Protein AF-A0A935XFB8-F1 (afdb_monomer_lite)

Sequence (70 aa):
MVGVEPSGAAKLTKARAAGEPVVLPHTGSIADGLLAVRIGTTTFAHHQRFVDDVATVDDADMVRAMRLLL

Foldseek 3Di:
DEAEDAPQLPQLVVCVVVVHWDFAPAGDEPPPVRGHRTDDRVVSVVCVVPHDYYYHDHNVVVVVVVVVVD

Secondary structure (DSSP, 8-state):
-EEEEEGGG-HHHHHHHHTS-PBPS----S-GGG--SB--HHHHHHHHHH--EEEEE-HHHHHHHHHH--

pLDDT: mean 97.66, std 2.07, range [82.06, 98.69]

Structure (mmCIF, N/CA/C/O backbone):
data_AF-A0A935XFB8-F1
#
_entry.id   AF-A0A935XFB8-F1
#
loop_
_atom_site.group_PDB
_atom_site.id
_atom_site.type_symbol
_atom_site.label_atom_id
_atom_site.label_alt_id
_atom_site.label_comp_id
_atom_site.label_asym_id
_atom_site.label_entity_id
_atom_site.label_seq_id
_atom_site.pdbx_PDB_ins_code
_atom_site.Cartn_x
_atom_site.Cartn_y
_atom_site.Cartn_z
_atom_site.occupancy
_atom_site.B_iso_or_equiv
_atom_site.auth_seq_id
_atom_site.auth_comp_id
_atom_site.auth_asym_id
_atom_site.auth_atom_id
_atom_site.pdbx_PDB_model_num
ATOM 1 N N . MET A 1 1 ? -14.191 -2.529 -5.384 1.00 92.56 1 MET A N 1
ATOM 2 C CA . MET A 1 1 ? -12.954 -1.732 -5.507 1.00 92.56 1 MET A CA 1
ATOM 3 C C . MET A 1 1 ? -11.786 -2.535 -4.961 1.00 92.56 1 MET A C 1
ATOM 5 O O . MET A 1 1 ? -11.899 -3.058 -3.860 1.00 92.56 1 MET A O 1
ATOM 9 N N . VAL A 1 2 ? -10.688 -2.623 -5.716 1.00 97.69 2 VAL A N 1
ATOM 10 C CA . VAL A 1 2 ? -9.456 -3.308 -5.292 1.00 97.69 2 VAL A CA 1
ATOM 11 C C . VAL A 1 2 ? -8.365 -2.264 -5.071 1.00 97.69 2 VAL A C 1
ATOM 13 O O . VAL A 1 2 ? -8.097 -1.459 -5.961 1.00 97.69 2 VAL A O 1
ATOM 16 N N . GLY A 1 3 ? -7.774 -2.249 -3.877 1.00 97.19 3 GLY A N 1
ATOM 17 C CA . G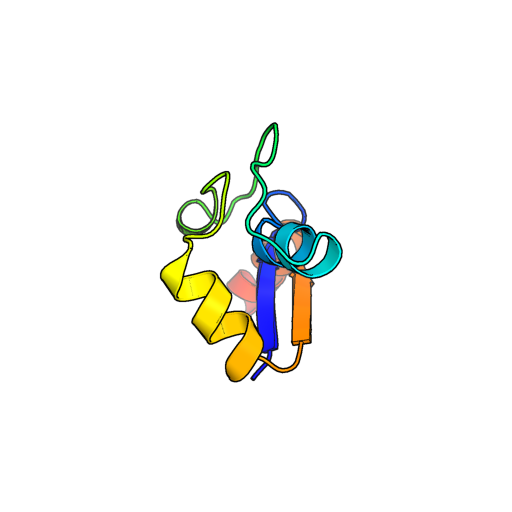LY A 1 3 ? -6.570 -1.470 -3.598 1.00 97.19 3 GLY A CA 1
ATOM 18 C C . GLY A 1 3 ? -5.340 -2.176 -4.161 1.00 97.19 3 GLY A C 1
ATOM 19 O O . GLY A 1 3 ? -5.272 -3.401 -4.136 1.00 97.19 3 GLY A O 1
ATOM 20 N N . VAL A 1 4 ? -4.362 -1.421 -4.653 1.00 98.00 4 VAL A N 1
ATOM 21 C CA . VAL A 1 4 ? -3.092 -1.981 -5.129 1.00 98.00 4 VAL A CA 1
ATOM 22 C C . VAL A 1 4 ? -1.950 -1.246 -4.450 1.00 98.00 4 VAL A C 1
ATOM 24 O O . VAL A 1 4 ? -1.949 -0.016 -4.392 1.00 98.00 4 VAL A O 1
ATOM 27 N N . GLU A 1 5 ? -0.987 -1.990 -3.922 1.00 98.06 5 GLU A N 1
ATOM 28 C CA . GLU A 1 5 ? 0.224 -1.426 -3.332 1.00 98.06 5 GLU A CA 1
ATOM 29 C C . GLU A 1 5 ? 1.477 -2.217 -3.735 1.00 98.06 5 GLU A C 1
ATOM 31 O O . GLU A 1 5 ? 1.377 -3.390 -4.101 1.00 98.06 5 GLU A O 1
ATOM 36 N N . PRO A 1 6 ? 2.674 -1.608 -3.692 1.00 98.50 6 PRO A N 1
ATOM 37 C CA . PRO A 1 6 ? 3.906 -2.333 -3.957 1.00 98.50 6 PRO A CA 1
ATOM 38 C C . PRO A 1 6 ? 4.157 -3.384 -2.877 1.00 98.50 6 PRO A C 1
ATOM 40 O O . PRO A 1 6 ? 3.974 -3.106 -1.688 1.00 98.50 6 PRO A O 1
ATOM 43 N N . SER A 1 7 ? 4.645 -4.560 -3.262 1.00 98.25 7 SER A N 1
ATOM 44 C CA . SER A 1 7 ? 4.996 -5.640 -2.329 1.00 98.25 7 SER A CA 1
ATOM 45 C C . SER A 1 7 ? 6.008 -5.188 -1.268 1.00 98.25 7 SER A C 1
ATOM 47 O O . SER A 1 7 ? 5.863 -5.516 -0.089 1.00 98.25 7 SER A O 1
ATOM 49 N N . GLY A 1 8 ? 6.970 -4.343 -1.650 1.00 98.06 8 GLY A N 1
ATOM 50 C CA . GLY A 1 8 ? 7.949 -3.740 -0.741 1.00 98.06 8 GLY A CA 1
ATOM 51 C C . GLY A 1 8 ? 7.430 -2.574 0.118 1.00 98.06 8 GLY A C 1
ATOM 52 O O . GLY A 1 8 ? 8.174 -2.053 0.946 1.00 98.06 8 GLY A O 1
ATOM 53 N N . ALA A 1 9 ? 6.167 -2.157 -0.024 1.00 98.25 9 ALA A N 1
ATOM 54 C CA . ALA A 1 9 ? 5.546 -1.080 0.762 1.00 98.25 9 ALA A CA 1
ATOM 55 C C . ALA A 1 9 ? 4.092 -1.403 1.177 1.00 98.25 9 ALA A C 1
ATOM 57 O O . ALA A 1 9 ? 3.235 -0.512 1.245 1.00 98.25 9 ALA A O 1
ATOM 58 N N . ALA A 1 10 ? 3.819 -2.683 1.463 1.00 98.19 10 ALA A N 1
ATOM 59 C CA . ALA A 1 10 ? 2.478 -3.255 1.624 1.00 98.19 10 ALA A CA 1
ATOM 60 C C . ALA A 1 10 ? 1.774 -2.938 2.971 1.00 98.19 10 ALA A C 1
ATOM 62 O O . ALA A 1 10 ? 1.397 -3.825 3.747 1.00 98.19 10 ALA A O 1
ATOM 63 N N . LYS A 1 11 ? 1.640 -1.650 3.301 1.00 98.25 11 LYS A N 1
ATOM 64 C CA . LYS A 1 11 ? 1.113 -1.155 4.587 1.00 98.25 11 LYS A CA 1
ATOM 65 C C . LYS A 1 11 ? -0.367 -1.464 4.805 1.00 98.25 11 LYS A C 1
ATOM 67 O O . LYS A 1 11 ? -0.755 -1.751 5.937 1.00 98.25 11 LYS A O 1
ATOM 72 N N . LEU A 1 12 ? -1.198 -1.406 3.762 1.00 98.19 12 LEU A N 1
ATOM 73 C CA . LEU A 1 12 ? -2.631 -1.673 3.887 1.00 98.19 12 LEU A CA 1
ATOM 74 C C . LEU A 1 12 ? -2.884 -3.171 4.076 1.00 98.19 12 LEU A C 1
ATOM 76 O O . LEU A 1 12 ? -3.677 -3.543 4.936 1.00 98.19 12 LEU A O 1
ATOM 80 N N . THR A 1 13 ? -2.176 -4.021 3.335 1.00 98.31 13 THR A N 1
ATOM 81 C CA . THR A 1 13 ? -2.235 -5.483 3.444 1.00 98.31 13 THR A CA 1
ATOM 82 C C . THR A 1 13 ? -1.872 -5.920 4.856 1.00 98.31 13 THR A C 1
ATOM 84 O O . THR A 1 13 ? -2.612 -6.675 5.487 1.00 98.31 13 THR A O 1
ATOM 87 N N . LYS A 1 14 ? -0.766 -5.395 5.406 1.00 98.31 14 LYS A N 1
ATOM 88 C CA . LYS A 1 14 ? -0.354 -5.704 6.782 1.00 98.31 14 LYS A CA 1
ATOM 89 C C . LYS A 1 14 ? -1.343 -5.173 7.819 1.00 98.31 14 LYS A C 1
ATOM 91 O O . LYS A 1 14 ? -1.660 -5.900 8.756 1.00 98.31 14 LYS A O 1
ATOM 96 N N . ALA A 1 15 ? -1.878 -3.965 7.634 1.00 98.50 15 ALA A N 1
ATOM 97 C CA . ALA A 1 15 ? -2.899 -3.419 8.525 1.00 98.50 15 ALA A CA 1
ATOM 98 C C . ALA A 1 15 ? -4.201 -4.236 8.499 1.00 98.50 15 ALA A C 1
ATOM 100 O O . ALA A 1 15 ? -4.789 -4.502 9.542 1.00 98.50 15 ALA A O 1
ATOM 101 N N . ARG A 1 16 ? -4.637 -4.697 7.321 1.00 97.75 16 ARG A N 1
ATOM 102 C CA . ARG A 1 16 ? -5.808 -5.574 7.186 1.00 97.75 16 ARG A CA 1
ATOM 103 C C . ARG A 1 16 ? -5.607 -6.911 7.881 1.00 97.75 16 ARG A C 1
ATOM 105 O O . ARG A 1 16 ? -6.495 -7.338 8.608 1.00 97.75 16 ARG A O 1
ATOM 112 N N . ALA A 1 17 ? -4.443 -7.534 7.698 1.00 97.81 17 ALA A N 1
ATOM 113 C CA . ALA A 1 17 ? -4.110 -8.788 8.368 1.00 97.81 17 ALA A CA 1
ATOM 114 C C . ALA A 1 17 ? -4.078 -8.643 9.901 1.00 97.81 17 ALA A C 1
ATOM 116 O O . ALA A 1 17 ? -4.479 -9.561 10.609 1.00 97.81 17 ALA A O 1
ATOM 117 N N . ALA A 1 18 ? -3.629 -7.490 10.408 1.00 98.12 18 ALA A N 1
ATOM 118 C CA . ALA A 1 18 ? -3.616 -7.181 11.837 1.00 98.12 18 ALA A CA 1
ATOM 119 C C . ALA A 1 18 ? -4.977 -6.707 12.385 1.00 98.12 18 ALA A C 1
ATOM 121 O O . ALA A 1 18 ? -5.177 -6.692 13.595 1.00 98.12 18 ALA A O 1
ATOM 122 N N . GLY A 1 19 ? -5.905 -6.292 11.518 1.00 98.06 19 GLY A N 1
ATOM 123 C CA . GLY A 1 19 ? -7.166 -5.655 11.910 1.00 98.06 19 GLY A CA 1
ATOM 124 C C . GLY A 1 19 ? -7.031 -4.189 12.347 1.00 98.06 19 GLY A C 1
ATOM 125 O O . GLY A 1 19 ? -8.036 -3.559 12.673 1.00 98.06 19 GLY A O 1
ATOM 126 N N . GLU A 1 20 ? -5.826 -3.616 12.316 1.00 98.56 20 GLU A N 1
ATOM 127 C CA . GLU A 1 20 ? -5.537 -2.244 12.736 1.00 98.56 20 GLU A CA 1
ATOM 128 C C . GLU A 1 20 ? -4.325 -1.642 11.994 1.00 98.56 20 GLU A C 1
ATOM 130 O O . GLU A 1 20 ? -3.493 -2.379 11.462 1.00 98.56 20 GLU A O 1
ATOM 135 N N . PRO A 1 21 ? -4.170 -0.303 11.941 1.00 98.69 21 PRO A N 1
ATOM 136 C CA . PRO A 1 21 ? -3.015 0.318 11.295 1.00 98.69 21 PRO A CA 1
ATOM 137 C C . PRO A 1 21 ? -1.681 0.009 11.995 1.00 98.69 21 PRO A C 1
ATOM 139 O O . PRO A 1 21 ? -1.380 0.568 13.053 1.00 98.69 21 PRO A O 1
ATOM 142 N N . VAL A 1 22 ? -0.828 -0.775 11.336 1.00 98.50 22 VAL A N 1
ATOM 143 C CA . VAL A 1 22 ? 0.519 -1.139 11.810 1.00 98.50 22 VAL A CA 1
ATOM 144 C C . VAL A 1 22 ? 1.625 -0.318 11.139 1.00 98.50 22 VAL A C 1
ATOM 146 O O . VAL A 1 22 ? 1.452 0.193 10.031 1.00 98.50 22 VAL A O 1
ATOM 149 N N . VAL A 1 23 ? 2.768 -0.189 11.819 1.00 98.62 23 VAL A N 1
ATOM 150 C CA . VAL A 1 23 ? 3.990 0.423 11.271 1.00 98.62 23 VAL A CA 1
ATOM 151 C C . VAL A 1 23 ? 4.877 -0.668 10.679 1.00 98.62 23 VAL A C 1
ATOM 153 O O . VAL A 1 23 ? 5.249 -1.613 11.371 1.00 98.62 23 VAL A O 1
ATOM 156 N N . LEU A 1 24 ? 5.232 -0.530 9.405 1.00 98.38 24 LEU A N 1
ATOM 157 C CA . LEU A 1 24 ? 6.244 -1.355 8.756 1.00 98.38 24 LEU A CA 1
ATOM 158 C C . LEU A 1 24 ? 7.647 -0.922 9.210 1.00 98.38 24 LEU A C 1
ATOM 160 O O . LEU A 1 24 ? 7.908 0.278 9.301 1.00 98.38 24 LEU A O 1
ATOM 164 N N . PRO A 1 25 ? 8.576 -1.864 9.452 1.00 97.75 25 PRO A N 1
ATOM 165 C CA . PRO A 1 25 ? 9.938 -1.530 9.872 1.00 97.75 25 PRO A CA 1
ATOM 166 C C . PRO A 1 25 ? 10.751 -0.833 8.769 1.00 97.75 25 PRO A C 1
ATOM 168 O O . PRO A 1 25 ? 11.681 -0.092 9.067 1.00 97.75 25 PRO A O 1
ATOM 171 N N . HIS A 1 26 ? 10.417 -1.087 7.505 1.00 97.31 26 HIS A N 1
ATOM 172 C CA . HIS A 1 26 ? 11.013 -0.471 6.323 1.00 97.31 26 HIS A CA 1
ATOM 173 C C . HIS A 1 26 ? 10.037 -0.566 5.146 1.00 97.31 26 HIS A C 1
ATOM 175 O O . HIS A 1 26 ? 9.137 -1.410 5.143 1.00 97.31 26 HIS A O 1
ATOM 181 N N . THR A 1 27 ? 10.232 0.292 4.148 1.00 98.06 27 THR A N 1
ATOM 182 C CA . THR A 1 27 ? 9.524 0.262 2.864 1.00 98.06 27 THR A CA 1
ATOM 183 C C . THR A 1 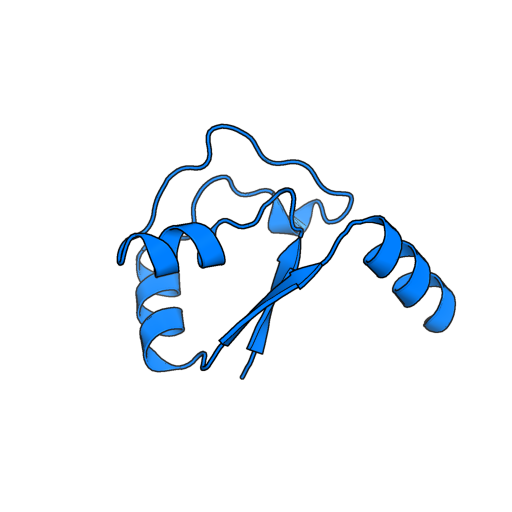27 ? 10.514 0.49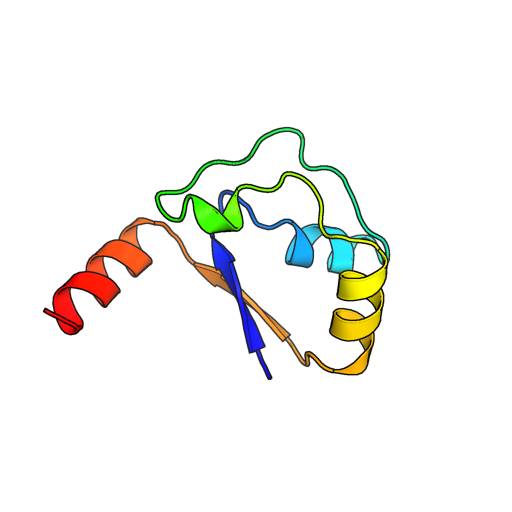6 1.725 1.00 98.06 27 THR A C 1
ATOM 185 O O . THR A 1 27 ? 11.536 1.158 1.906 1.00 98.06 27 THR A O 1
ATOM 188 N N . GLY A 1 28 ? 10.226 -0.057 0.550 1.00 98.12 28 GLY A N 1
ATOM 189 C CA . GLY A 1 28 ? 11.023 0.146 -0.655 1.00 98.12 28 GLY A CA 1
ATOM 190 C C . GLY A 1 28 ? 10.228 -0.208 -1.904 1.00 98.12 28 GLY A C 1
ATOM 191 O O . GLY A 1 28 ? 9.554 -1.232 -1.935 1.00 98.12 28 GLY A O 1
ATOM 192 N N . SER A 1 29 ? 10.264 0.671 -2.900 1.00 98.19 29 SER A N 1
ATOM 193 C CA . SER A 1 29 ? 9.630 0.490 -4.206 1.00 98.19 29 SER A CA 1
ATOM 194 C C . SER A 1 29 ? 10.003 1.656 -5.124 1.00 98.19 29 SER A C 1
ATOM 196 O O . SER A 1 29 ? 10.267 2.759 -4.640 1.00 98.19 29 SER A O 1
ATOM 198 N N . ILE A 1 30 ? 9.948 1.447 -6.440 1.00 97.94 30 ILE A N 1
ATOM 199 C CA . ILE A 1 30 ? 9.975 2.533 -7.433 1.00 97.94 30 ILE A CA 1
ATOM 200 C C . ILE A 1 30 ? 8.769 3.486 -7.331 1.00 97.94 30 ILE A C 1
ATOM 202 O O . ILE A 1 30 ? 8.838 4.604 -7.835 1.00 97.94 30 ILE A O 1
ATOM 206 N N . ALA A 1 31 ? 7.667 3.066 -6.699 1.00 97.69 31 ALA A N 1
ATOM 207 C CA . ALA A 1 31 ? 6.484 3.894 -6.481 1.00 97.69 31 ALA A CA 1
ATOM 208 C C . ALA A 1 31 ? 6.651 4.763 -5.219 1.00 97.69 31 ALA A C 1
ATOM 210 O O . ALA A 1 31 ? 6.090 4.474 -4.157 1.00 97.69 31 ALA A O 1
ATOM 211 N N . ASP A 1 32 ? 7.435 5.833 -5.342 1.00 97.06 32 ASP A N 1
ATOM 212 C CA . ASP A 1 32 ? 7.828 6.741 -4.254 1.00 97.06 32 ASP A CA 1
ATOM 213 C C . ASP A 1 32 ? 6.643 7.321 -3.456 1.00 97.06 32 ASP A C 1
ATOM 215 O O . ASP A 1 32 ? 6.667 7.351 -2.222 1.00 97.06 32 ASP A O 1
ATOM 219 N N . GLY A 1 33 ? 5.553 7.676 -4.138 1.00 96.94 33 GLY A N 1
ATOM 220 C CA . GLY A 1 33 ? 4.324 8.189 -3.531 1.00 96.94 33 GLY A CA 1
ATOM 221 C C . GLY A 1 33 ? 3.603 7.201 -2.605 1.00 96.94 33 GLY A C 1
ATOM 222 O O . GLY A 1 33 ? 2.670 7.588 -1.901 1.00 96.94 33 GLY A O 1
ATOM 223 N N . LEU A 1 34 ? 4.018 5.929 -2.571 1.00 97.44 34 LEU A N 1
ATOM 224 C CA . LEU A 1 34 ? 3.399 4.876 -1.763 1.00 97.44 34 LEU A CA 1
ATOM 225 C C . LEU A 1 34 ? 4.274 4.392 -0.596 1.00 97.44 34 LEU A C 1
ATOM 227 O O . LEU A 1 34 ? 3.842 3.499 0.137 1.00 97.44 34 LEU A O 1
ATOM 231 N N . LEU A 1 35 ? 5.439 5.003 -0.352 1.00 98.00 35 LEU A N 1
ATOM 232 C CA . LEU A 1 35 ? 6.432 4.533 0.629 1.00 98.00 35 LEU A CA 1
ATOM 233 C C . LEU A 1 35 ? 6.119 4.829 2.103 1.00 98.00 35 LEU A C 1
ATOM 235 O O . LEU A 1 35 ? 6.934 4.508 2.968 1.00 98.00 35 LEU A O 1
ATOM 239 N N . ALA A 1 36 ? 4.959 5.405 2.429 1.00 97.69 36 ALA A N 1
ATOM 240 C CA . ALA A 1 36 ? 4.567 5.619 3.823 1.00 97.69 36 ALA A CA 1
ATOM 241 C C . ALA A 1 36 ? 4.670 4.311 4.632 1.00 97.69 36 ALA A C 1
ATOM 243 O O . ALA A 1 36 ? 4.156 3.279 4.218 1.00 97.69 36 ALA A O 1
ATOM 244 N N . VAL A 1 37 ? 5.293 4.338 5.810 1.00 98.25 37 VAL A N 1
ATOM 245 C CA . VAL A 1 37 ? 5.499 3.117 6.618 1.00 98.25 37 VAL A CA 1
ATOM 246 C C . VAL A 1 37 ? 4.230 2.630 7.325 1.00 98.25 37 VAL A C 1
ATOM 248 O O . VAL A 1 37 ? 4.184 1.510 7.814 1.00 98.25 37 VAL A O 1
ATOM 251 N N . ARG A 1 38 ? 3.187 3.460 7.404 1.00 98.56 38 ARG A N 1
ATOM 252 C CA . ARG A 1 38 ? 1.919 3.145 8.073 1.00 98.56 38 ARG A CA 1
ATOM 253 C C . ARG A 1 38 ? 0.761 3.802 7.336 1.00 98.56 38 ARG A C 1
ATOM 255 O O . ARG A 1 38 ? 0.866 4.951 6.911 1.00 98.56 38 ARG A O 1
ATOM 262 N N . ILE A 1 39 ? -0.358 3.092 7.222 1.00 98.44 39 ILE A N 1
ATOM 263 C CA . ILE A 1 39 ? -1.611 3.675 6.731 1.00 98.44 39 ILE A CA 1
ATOM 264 C C . ILE A 1 39 ? -2.235 4.617 7.775 1.00 98.44 39 ILE A C 1
ATOM 266 O O . ILE A 1 39 ? -2.155 4.378 8.980 1.00 98.44 39 ILE A O 1
ATOM 270 N N . GLY A 1 40 ? -2.870 5.698 7.322 1.00 98.50 40 GLY A N 1
ATOM 271 C CA . GLY A 1 40 ? -3.602 6.612 8.200 1.00 98.50 40 GLY A CA 1
ATOM 272 C C . GLY A 1 40 ? -4.808 5.949 8.877 1.00 98.50 40 GLY A C 1
ATOM 273 O O . GLY A 1 40 ? -5.449 5.066 8.313 1.00 98.50 40 GLY A O 1
ATOM 274 N N . THR A 1 41 ? -5.156 6.402 10.084 1.00 98.38 41 THR A N 1
ATOM 275 C CA . THR A 1 41 ? -6.276 5.837 10.860 1.00 98.38 41 THR A CA 1
ATOM 276 C C . THR A 1 41 ? -7.624 6.029 10.154 1.00 98.38 41 THR A C 1
ATOM 278 O O . THR A 1 41 ? -8.372 5.071 9.973 1.00 98.38 41 THR A O 1
ATOM 281 N N . THR A 1 42 ? -7.926 7.251 9.700 1.00 98.44 42 THR A N 1
ATOM 282 C CA . THR A 1 42 ? -9.189 7.563 9.007 1.00 98.44 42 THR A CA 1
ATOM 283 C C . THR A 1 42 ? -9.303 6.824 7.677 1.00 98.44 42 THR A C 1
ATOM 285 O O . THR A 1 42 ? -10.347 6.259 7.359 1.00 98.44 42 THR A O 1
ATOM 288 N N . THR A 1 43 ? -8.218 6.782 6.898 1.00 97.69 43 THR A N 1
ATOM 289 C CA . THR A 1 43 ? -8.219 6.089 5.607 1.00 97.69 43 THR A CA 1
ATOM 290 C C . THR A 1 43 ? -8.341 4.582 5.784 1.00 97.69 43 THR A C 1
ATOM 292 O O . THR A 1 43 ? -9.085 3.962 5.032 1.00 97.69 43 THR A O 1
ATOM 295 N N . PHE A 1 44 ? -7.721 3.990 6.809 1.00 98.62 44 PHE A N 1
ATOM 296 C CA . PHE A 1 44 ? -7.923 2.579 7.133 1.00 98.62 44 PHE A CA 1
ATOM 297 C C . PHE A 1 44 ? -9.392 2.257 7.440 1.00 98.62 44 PHE A C 1
ATOM 299 O O . PHE A 1 44 ? -9.929 1.304 6.882 1.00 98.62 44 PHE A O 1
ATOM 306 N N . ALA A 1 45 ? -10.080 3.084 8.235 1.00 98.44 45 ALA A N 1
ATOM 307 C CA . ALA A 1 45 ? -11.508 2.896 8.509 1.00 98.44 45 ALA A CA 1
ATOM 308 C C . ALA A 1 45 ? -12.361 2.926 7.224 1.00 98.44 45 ALA A C 1
ATOM 310 O O . ALA A 1 45 ? -13.273 2.115 7.055 1.00 98.44 45 ALA A O 1
ATOM 311 N N . HIS A 1 46 ? -12.038 3.812 6.279 1.00 98.25 46 HIS A N 1
ATOM 312 C CA . HIS A 1 46 ? -12.687 3.827 4.967 1.00 98.25 46 HIS A CA 1
ATOM 313 C C . HIS A 1 46 ? -12.336 2.598 4.119 1.00 98.25 46 HIS A C 1
ATOM 315 O O . HIS A 1 46 ? -13.232 2.013 3.513 1.00 98.25 46 HIS A O 1
ATOM 321 N N . HIS A 1 47 ? -11.074 2.161 4.116 1.00 97.75 47 HIS A N 1
ATOM 322 C CA . HIS A 1 47 ? -10.655 0.938 3.430 1.00 97.75 47 HIS A CA 1
ATOM 323 C C . HIS A 1 47 ? -11.399 -0.293 3.949 1.00 97.75 47 HIS A C 1
ATOM 325 O O . HIS A 1 47 ? -11.791 -1.134 3.149 1.00 97.75 47 HIS A O 1
ATOM 331 N N . GLN A 1 48 ? -11.639 -0.399 5.257 1.00 97.06 48 GLN A N 1
ATOM 332 C CA . GLN A 1 48 ? -12.424 -1.498 5.829 1.00 97.06 48 GLN A CA 1
ATOM 333 C C . GLN A 1 48 ? -13.882 -1.488 5.354 1.00 97.06 48 GLN A C 1
ATOM 335 O O . GLN A 1 48 ? -14.489 -2.545 5.221 1.00 97.06 48 GLN A O 1
ATOM 340 N N . ARG A 1 49 ? -14.449 -0.305 5.092 1.00 97.75 49 ARG A N 1
ATOM 341 C CA . ARG A 1 49 ? -15.858 -0.155 4.714 1.00 97.75 49 ARG A CA 1
ATOM 342 C C . ARG A 1 49 ? -16.117 -0.272 3.211 1.00 97.75 49 ARG A C 1
ATOM 344 O O . ARG A 1 49 ? -17.209 -0.681 2.832 1.00 97.75 49 ARG A O 1
ATOM 351 N N . PHE A 1 50 ? -15.174 0.153 2.372 1.00 97.88 50 PHE A N 1
ATOM 352 C CA . PHE A 1 50 ? -15.446 0.416 0.951 1.00 97.88 50 PHE A CA 1
ATOM 353 C C . PHE A 1 50 ? -14.523 -0.303 -0.037 1.00 97.88 50 PHE A C 1
ATOM 355 O O . PHE A 1 50 ? -14.791 -0.278 -1.237 1.00 97.88 50 PHE A O 1
ATOM 362 N N . VAL A 1 51 ? -13.428 -0.905 0.430 1.00 97.44 51 VAL A N 1
ATOM 363 C CA . VAL A 1 51 ? -12.510 -1.663 -0.428 1.00 97.44 51 VAL A CA 1
ATOM 364 C C . VAL A 1 51 ? -12.750 -3.146 -0.203 1.00 97.44 51 VAL A C 1
ATOM 366 O O . VAL A 1 51 ? -12.729 -3.612 0.932 1.00 97.44 51 VAL A O 1
ATOM 369 N N . ASP A 1 52 ? -12.983 -3.888 -1.279 1.00 97.75 52 ASP A N 1
ATOM 370 C CA . ASP A 1 52 ? -13.294 -5.314 -1.192 1.00 97.75 52 ASP A CA 1
ATOM 371 C C . ASP A 1 52 ? -12.009 -6.106 -0.941 1.00 97.75 52 ASP A C 1
ATOM 373 O O . ASP A 1 52 ? -11.922 -6.875 0.015 1.00 97.75 52 ASP A O 1
ATOM 377 N N . ASP A 1 53 ? -10.970 -5.826 -1.730 1.00 96.94 53 ASP A N 1
ATOM 378 C CA . ASP A 1 53 ? -9.714 -6.573 -1.706 1.00 96.94 53 ASP A CA 1
ATOM 379 C C . ASP A 1 53 ? -8.485 -5.673 -1.895 1.00 96.94 53 ASP A C 1
ATOM 381 O O . ASP A 1 53 ? -8.593 -4.519 -2.324 1.00 96.94 53 ASP A O 1
ATOM 385 N N . VAL A 1 54 ? -7.308 -6.194 -1.553 1.00 97.69 54 VAL A N 1
ATOM 386 C CA . VAL A 1 54 ? -6.019 -5.518 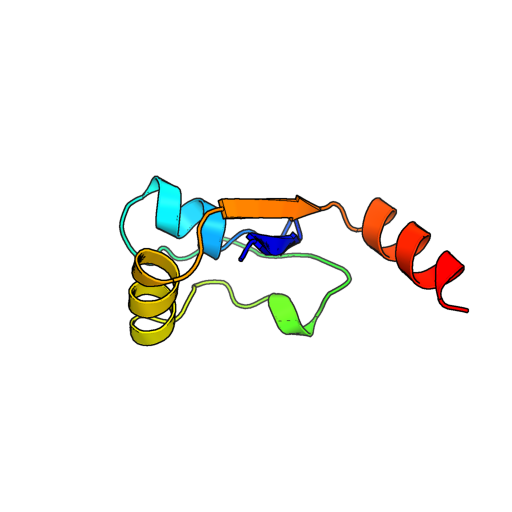-1.693 1.00 97.69 54 VAL A CA 1
ATOM 387 C C . VAL A 1 54 ? -5.014 -6.477 -2.313 1.00 97.69 54 VAL A C 1
ATOM 389 O O . VAL A 1 54 ? -4.704 -7.517 -1.741 1.00 97.69 54 VAL A O 1
ATOM 392 N N . ALA A 1 55 ? -4.480 -6.096 -3.469 1.00 97.94 55 ALA A N 1
ATOM 393 C CA . ALA A 1 55 ? -3.434 -6.837 -4.156 1.00 97.94 55 ALA A CA 1
ATOM 394 C C . ALA A 1 55 ? -2.076 -6.148 -3.992 1.00 97.94 55 ALA A C 1
ATOM 396 O O . ALA A 1 55 ? -1.978 -4.919 -3.929 1.00 97.94 55 ALA A O 1
ATOM 397 N N . THR A 1 56 ? -1.017 -6.950 -3.982 1.00 98.25 56 THR A N 1
ATOM 398 C CA . THR A 1 56 ? 0.362 -6.461 -4.034 1.00 98.25 56 THR A CA 1
ATOM 399 C C . THR A 1 56 ? 0.976 -6.715 -5.402 1.00 98.25 56 THR A C 1
ATOM 401 O O . THR A 1 56 ? 0.713 -7.759 -5.999 1.00 98.25 56 THR A O 1
ATOM 404 N N . VAL A 1 57 ? 1.830 -5.806 -5.868 1.00 98.38 57 VAL A N 1
ATOM 405 C CA . VAL A 1 57 ? 2.582 -5.950 -7.127 1.00 98.38 57 VAL A CA 1
ATOM 406 C C . VAL A 1 57 ? 4.068 -5.688 -6.912 1.00 98.38 57 VAL A C 1
ATOM 408 O O . VAL A 1 57 ? 4.439 -4.851 -6.089 1.00 98.38 57 VAL A O 1
ATOM 411 N N . ASP A 1 58 ? 4.922 -6.381 -7.658 1.00 98.50 58 ASP A N 1
ATOM 412 C CA . ASP A 1 58 ? 6.365 -6.148 -7.617 1.00 98.50 58 ASP A 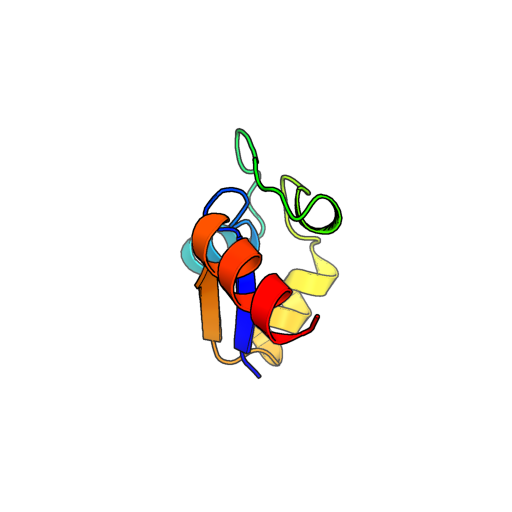CA 1
ATOM 413 C C . ASP A 1 58 ? 6.766 -4.981 -8.529 1.00 98.50 58 ASP A C 1
ATOM 415 O O . ASP A 1 58 ? 6.132 -4.702 -9.550 1.00 98.50 58 ASP A O 1
ATOM 419 N N . ASP A 1 59 ? 7.888 -4.331 -8.215 1.00 98.50 59 ASP A N 1
ATOM 420 C CA . ASP A 1 59 ? 8.434 -3.238 -9.030 1.00 98.50 59 ASP A CA 1
ATOM 421 C C . ASP A 1 59 ? 8.663 -3.653 -10.493 1.00 98.50 59 ASP A C 1
ATOM 423 O O . ASP A 1 59 ? 8.443 -2.865 -11.413 1.00 98.50 59 ASP A O 1
ATOM 427 N N . ALA A 1 60 ? 9.041 -4.913 -10.733 1.00 98.31 60 ALA A N 1
ATOM 428 C CA . ALA A 1 60 ? 9.223 -5.446 -12.080 1.00 98.31 60 ALA A CA 1
ATOM 429 C C . ALA A 1 60 ? 7.917 -5.451 -12.899 1.00 98.31 60 ALA A C 1
ATOM 431 O O . ALA A 1 60 ? 7.956 -5.187 -14.104 1.00 98.31 60 ALA A O 1
ATOM 432 N N . ASP A 1 61 ? 6.771 -5.726 -12.267 1.00 98.25 61 ASP A N 1
ATOM 433 C CA . ASP A 1 61 ? 5.455 -5.643 -12.908 1.00 98.25 61 ASP A CA 1
ATOM 434 C C . ASP A 1 61 ? 5.069 -4.201 -13.211 1.00 98.25 61 ASP A C 1
ATOM 436 O O . ASP A 1 61 ? 4.595 -3.913 -14.310 1.00 98.25 61 ASP A O 1
ATOM 440 N N . MET A 1 62 ? 5.343 -3.278 -12.287 1.00 97.62 62 MET A N 1
ATOM 441 C CA . MET A 1 62 ? 5.096 -1.855 -12.516 1.00 97.62 62 MET A CA 1
ATOM 442 C C . MET A 1 62 ? 5.926 -1.315 -13.687 1.00 97.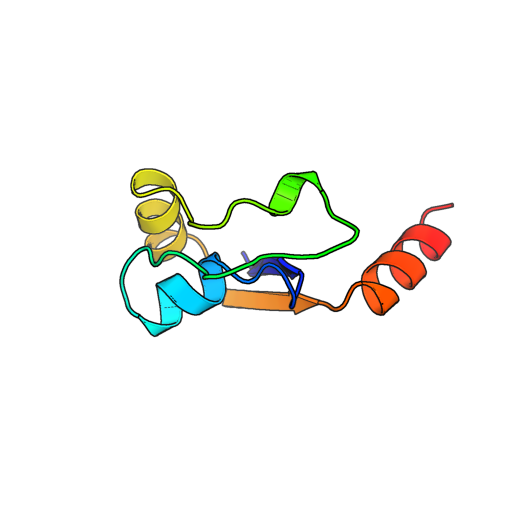62 62 MET A C 1
ATOM 444 O O . MET A 1 62 ? 5.373 -0.644 -14.556 1.00 97.62 62 MET A O 1
ATOM 448 N N . VAL A 1 63 ? 7.211 -1.677 -13.799 1.00 98.06 63 VAL A N 1
ATOM 449 C CA . VAL A 1 63 ? 8.045 -1.307 -14.961 1.00 98.06 63 VAL A CA 1
ATOM 450 C C . VAL A 1 63 ? 7.473 -1.867 -16.264 1.00 98.06 63 VAL A C 1
ATOM 452 O O . VAL A 1 63 ? 7.439 -1.159 -17.273 1.00 98.06 63 VAL A O 1
ATOM 455 N N . ARG A 1 64 ? 7.021 -3.129 -16.273 1.00 98.31 64 ARG A N 1
ATOM 456 C CA . ARG A 1 64 ? 6.373 -3.723 -17.453 1.00 98.31 64 ARG A CA 1
ATOM 457 C C . ARG A 1 64 ? 5.105 -2.962 -17.833 1.00 98.31 64 ARG A C 1
ATOM 459 O O . ARG A 1 64 ? 4.943 -2.637 -19.004 1.00 98.31 64 ARG A O 1
ATOM 466 N N . ALA A 1 65 ? 4.252 -2.646 -16.862 1.00 97.50 65 ALA A N 1
ATOM 467 C CA . ALA A 1 65 ? 3.014 -1.908 -17.088 1.00 97.50 65 ALA A CA 1
ATOM 468 C C . ALA A 1 65 ? 3.277 -0.489 -17.615 1.00 97.50 65 ALA A C 1
ATOM 470 O O . ALA A 1 65 ? 2.643 -0.076 -18.579 1.00 97.50 65 ALA A O 1
ATOM 471 N N . MET A 1 66 ? 4.259 0.226 -17.057 1.00 97.25 66 MET A N 1
ATOM 472 C CA . MET A 1 66 ? 4.664 1.549 -17.547 1.00 97.25 66 MET A CA 1
ATOM 473 C C . MET A 1 66 ? 5.064 1.513 -19.026 1.00 97.25 66 MET A C 1
ATOM 475 O O . MET A 1 66 ? 4.669 2.393 -19.778 1.00 97.25 66 MET A O 1
ATOM 479 N N . ARG A 1 67 ? 5.791 0.477 -19.470 1.00 97.81 67 ARG A N 1
ATOM 480 C CA . ARG A 1 67 ? 6.182 0.312 -20.884 1.00 97.81 67 ARG A CA 1
ATOM 481 C C . ARG A 1 67 ? 5.008 0.059 -21.831 1.00 97.81 67 ARG A C 1
ATOM 483 O O . ARG A 1 67 ? 5.183 0.246 -23.023 1.00 97.81 67 ARG A O 1
ATOM 490 N N . LEU A 1 68 ? 3.857 -0.395 -21.333 1.00 97.75 68 LEU A N 1
ATOM 491 C CA . LEU A 1 68 ? 2.644 -0.565 -22.144 1.00 97.75 68 LEU A CA 1
ATOM 492 C C . LEU A 1 68 ? 1.862 0.744 -22.317 1.00 97.75 68 LEU A C 1
ATOM 494 O O . LEU A 1 68 ? 0.982 0.817 -23.169 1.00 97.75 68 LEU A O 1
ATOM 498 N N . LEU A 1 69 ? 2.143 1.745 -21.480 1.00 94.56 69 LEU A N 1
ATOM 499 C CA . LEU A 1 69 ? 1.485 3.054 -21.487 1.00 94.56 69 LEU A CA 1
ATOM 500 C C . LEU A 1 69 ? 2.300 4.128 -22.227 1.00 94.56 69 LEU A C 1
ATOM 502 O O . LEU A 1 69 ? 1.852 5.272 -22.308 1.00 94.56 69 LEU A O 1
ATOM 506 N N . LEU A 1 70 ? 3.487 3.765 -22.722 1.00 82.06 70 LEU A N 1
ATOM 507 C CA . LEU A 1 70 ? 4.408 4.598 -23.497 1.00 82.06 70 LEU A CA 1
ATOM 508 C C . LEU A 1 70 ? 4.405 4.147 -24.959 1.00 82.06 70 LEU A C 1
ATOM 510 O O . LEU A 1 70 ? 4.492 5.039 -25.829 1.00 82.06 70 LEU A O 1
#

Radius of gyration: 12.54 Å; chains: 1; bounding box: 27×17×36 Å